Protein AF-A0A836CER1-F1 (afdb_monomer_lite)

InterPro domains:
  IPR009737 Thioredoxin-like ferredoxin [PF06999] (10-69)
  IPR009737 Thioredoxin-like ferredoxin [PTHR31902] (12-71)
  IPR036249 Thioredoxin-like superfamily [SSF52833] (5-69)

pLDDT: mean 87.54, std 12.34, range [43.69, 97.06]

Sequence (80 aa):
MQAHKAKLNLTDTQLSIAGCSHIGGHKYAGVCIVYPQGDWYGLVTKRNAANILDTCVMKGGILKSNYRGSIIKSGSVAAP

Structure (mmCIF, N/CA/C/O backbone):
data_AF-A0A836CER1-F1
#
_entry.id   AF-A0A836CER1-F1
#
loop_
_atom_site.group_PDB
_atom_site.id
_atom_site.type_symbol
_atom_site.label_atom_id
_atom_site.label_alt_id
_atom_site.label_comp_id
_atom_site.label_asym_id
_atom_site.label_entity_id
_atom_site.label_seq_id
_atom_site.pdbx_PDB_ins_code
_atom_site.Cartn_x
_atom_site.Cartn_y
_atom_site.Cartn_z
_atom_site.occupancy
_atom_site.B_iso_or_equiv
_atom_site.auth_seq_id
_atom_site.auth_comp_id
_atom_site.auth_asym_id
_atom_site.auth_atom_id
_atom_site.pdbx_PDB_model_num
ATOM 1 N N . MET A 1 1 ? -5.361 -7.107 -3.463 1.00 69.88 1 MET A N 1
ATOM 2 C CA . MET A 1 1 ? -5.681 -6.304 -2.265 1.00 69.88 1 MET A CA 1
ATOM 3 C C . MET A 1 1 ? -7.156 -6.395 -1.911 1.00 69.88 1 MET A C 1
ATOM 5 O O . MET A 1 1 ? -7.413 -6.985 -0.880 1.00 69.88 1 MET A O 1
ATOM 9 N N . GLN A 1 2 ? -8.112 -5.967 -2.749 1.00 77.19 2 GLN A N 1
ATOM 10 C CA . GLN A 1 2 ? -9.552 -6.063 -2.411 1.00 77.19 2 GLN A CA 1
ATOM 11 C C . GLN A 1 2 ? -10.015 -7.488 -2.043 1.00 77.19 2 GLN A C 1
ATOM 13 O O . GLN A 1 2 ? -10.595 -7.707 -0.987 1.00 77.19 2 GLN A O 1
ATOM 18 N N . ALA A 1 3 ? -9.649 -8.495 -2.844 1.00 77.31 3 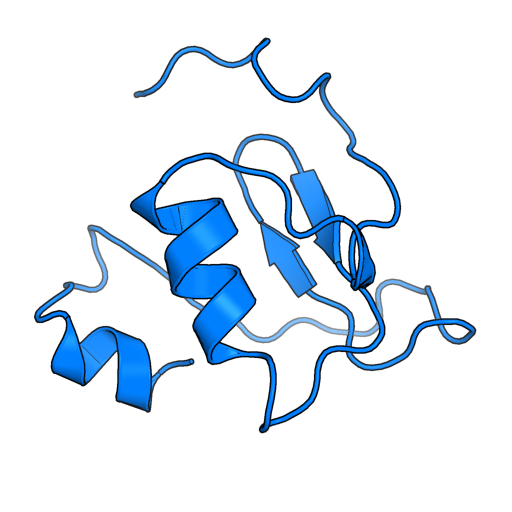ALA A N 1
ATOM 19 C CA . ALA A 1 3 ? -9.954 -9.893 -2.517 1.00 77.31 3 ALA A CA 1
ATOM 20 C C . ALA A 1 3 ? -9.239 -10.405 -1.246 1.00 77.31 3 ALA A C 1
ATOM 22 O O . ALA A 1 3 ? -9.718 -11.331 -0.605 1.00 77.31 3 ALA A O 1
ATOM 23 N N . HIS A 1 4 ? -8.091 -9.820 -0.880 1.00 81.88 4 HIS A N 1
ATOM 24 C CA . HIS A 1 4 ? -7.355 -10.185 0.342 1.00 81.88 4 HIS A CA 1
ATOM 25 C C . HIS A 1 4 ? -7.976 -9.516 1.574 1.00 81.88 4 HIS A C 1
ATOM 27 O O . HIS A 1 4 ? -8.159 -10.171 2.588 1.00 81.88 4 HIS A O 1
ATOM 33 N N . LYS A 1 5 ? -8.430 -8.262 1.444 1.00 81.56 5 LYS A N 1
ATOM 34 C CA . LYS A 1 5 ? -9.249 -7.563 2.443 1.00 81.56 5 LYS A CA 1
ATOM 35 C C . LYS A 1 5 ? -10.498 -8.371 2.813 1.00 81.56 5 LYS A C 1
ATOM 37 O O . LYS A 1 5 ? -10.768 -8.549 3.995 1.00 81.56 5 LYS A O 1
ATOM 42 N N . ALA A 1 6 ? -11.207 -8.906 1.816 1.00 78.62 6 ALA A N 1
ATOM 43 C CA . ALA A 1 6 ? -12.380 -9.750 2.048 1.00 78.62 6 ALA A CA 1
ATOM 44 C C . ALA A 1 6 ? -12.040 -11.012 2.862 1.00 78.62 6 ALA A C 1
ATOM 46 O O . ALA A 1 6 ? -12.770 -11.360 3.781 1.00 78.62 6 ALA A O 1
ATOM 47 N N . LYS A 1 7 ? -10.895 -11.657 2.589 1.00 82.69 7 LYS A N 1
ATOM 48 C CA . LYS A 1 7 ? -10.420 -12.812 3.376 1.00 82.69 7 LYS A CA 1
ATOM 49 C C . LYS A 1 7 ? -10.083 -12.461 4.827 1.00 82.69 7 LYS A C 1
ATOM 51 O O . LYS A 1 7 ? -10.156 -13.331 5.684 1.00 82.69 7 LYS A O 1
ATOM 56 N N . LEU A 1 8 ? -9.701 -11.212 5.091 1.00 83.56 8 LEU A N 1
ATOM 57 C CA . LEU A 1 8 ? -9.394 -10.711 6.431 1.00 83.56 8 LEU A CA 1
ATOM 58 C C . LEU A 1 8 ? -10.638 -10.202 7.184 1.00 83.56 8 LEU A C 1
ATOM 60 O O . LEU A 1 8 ? -10.490 -9.694 8.290 1.00 83.56 8 LEU A O 1
ATOM 64 N N . ASN A 1 9 ? -11.845 -10.325 6.611 1.00 86.94 9 ASN A N 1
ATOM 65 C CA . ASN A 1 9 ? -13.106 -9.832 7.186 1.00 86.94 9 ASN A CA 1
ATOM 66 C C . ASN A 1 9 ? -13.074 -8.339 7.572 1.00 86.94 9 ASN A C 1
ATOM 68 O O . ASN A 1 9 ? -13.732 -7.918 8.521 1.00 86.94 9 ASN A O 1
ATOM 72 N N . LEU A 1 10 ? -12.300 -7.532 6.841 1.00 85.88 10 LEU A N 1
ATOM 73 C CA . LEU A 1 10 ? -12.193 -6.095 7.083 1.00 85.88 10 LEU A CA 1
ATOM 74 C C . LEU A 1 10 ? -13.303 -5.338 6.354 1.00 85.88 10 LEU A C 1
ATOM 76 O O . LEU A 1 10 ? -13.509 -5.509 5.149 1.00 85.88 10 LEU A O 1
ATOM 80 N N . THR A 1 11 ? -13.965 -4.444 7.077 1.00 87.12 11 THR A N 1
ATOM 81 C CA . THR A 1 11 ? -14.985 -3.536 6.538 1.00 87.12 11 THR A CA 1
ATOM 82 C C . THR A 1 11 ? -14.361 -2.292 5.890 1.00 87.12 11 THR A C 1
ATOM 84 O O . THR A 1 11 ? -13.170 -2.013 6.050 1.00 87.12 11 THR A O 1
ATOM 87 N N . ASP A 1 12 ? -15.157 -1.521 5.141 1.00 82.88 12 ASP A N 1
ATOM 88 C CA . ASP A 1 12 ? -14.709 -0.257 4.527 1.00 82.88 12 ASP A CA 1
ATOM 89 C C . ASP A 1 12 ? -14.352 0.827 5.553 1.00 82.88 12 ASP A C 1
ATOM 91 O O . ASP A 1 12 ? -13.524 1.687 5.261 1.00 82.88 12 ASP A O 1
ATOM 95 N N . THR A 1 13 ? -14.912 0.761 6.765 1.00 86.56 13 THR A N 1
ATOM 96 C CA . THR A 1 13 ? -14.572 1.682 7.861 1.00 86.56 13 THR A CA 1
ATOM 97 C C . THR A 1 13 ? -13.225 1.356 8.504 1.00 86.56 13 THR A C 1
ATOM 99 O O . THR A 1 13 ? -12.592 2.240 9.070 1.00 86.56 13 THR A O 1
ATOM 102 N N . GLN A 1 14 ? -12.765 0.106 8.400 1.00 87.62 14 GLN A N 1
ATOM 103 C CA . GLN A 1 14 ? -11.475 -0.335 8.937 1.00 87.62 14 GLN A CA 1
ATOM 104 C C . GLN A 1 14 ? -10.337 -0.181 7.924 1.00 87.62 14 GLN A C 1
ATOM 106 O O . GLN A 1 14 ? -9.195 0.064 8.304 1.00 87.62 14 GLN A O 1
ATOM 111 N N . LEU A 1 15 ? -10.629 -0.348 6.632 1.00 89.69 15 LEU A N 1
ATOM 112 C CA . LEU A 1 15 ? -9.645 -0.224 5.563 1.00 89.69 15 LEU A CA 1
ATOM 113 C C . LEU A 1 15 ? -10.312 0.214 4.265 1.00 89.69 15 LEU A C 1
ATOM 115 O O . LEU A 1 15 ? -11.134 -0.514 3.708 1.00 89.69 15 LEU A O 1
ATOM 119 N N . SER A 1 16 ? -9.858 1.330 3.705 1.00 91.50 16 SER A N 1
ATOM 120 C CA . SER A 1 16 ? -10.247 1.762 2.365 1.00 91.50 16 SER A CA 1
ATOM 121 C C . SER A 1 16 ? -9.104 1.567 1.372 1.00 91.50 16 SER A C 1
ATOM 123 O O . SER A 1 16 ? -7.939 1.812 1.682 1.00 91.50 16 SER A O 1
ATOM 125 N N . ILE A 1 17 ? -9.440 1.103 0.169 1.00 92.81 17 ILE A N 1
ATOM 126 C CA . ILE A 1 17 ? -8.508 0.971 -0.952 1.00 92.81 17 ILE A CA 1
ATOM 127 C C . ILE A 1 17 ? -9.108 1.744 -2.119 1.00 92.81 17 ILE A C 1
ATOM 129 O O . ILE A 1 17 ? -10.152 1.359 -2.646 1.00 92.81 17 ILE A O 1
ATOM 133 N N . ALA A 1 18 ? -8.423 2.803 -2.538 1.00 92.88 18 ALA A N 1
ATOM 134 C CA . ALA A 1 18 ? -8.846 3.656 -3.637 1.00 92.88 18 ALA A CA 1
ATOM 135 C C . ALA A 1 18 ? -7.830 3.618 -4.784 1.00 92.88 18 ALA A C 1
ATOM 137 O O . ALA A 1 18 ? -6.620 3.526 -4.567 1.00 92.88 18 ALA A O 1
ATOM 138 N N . GLY A 1 19 ? -8.333 3.695 -6.016 1.00 94.81 19 GLY A N 1
ATOM 139 C CA . GLY A 1 19 ? -7.504 4.025 -7.172 1.00 94.81 19 GLY A CA 1
ATOM 140 C C . GLY A 1 19 ? -7.167 5.517 -7.173 1.00 94.81 19 GLY A C 1
ATOM 141 O O . GLY A 1 19 ? -7.939 6.328 -6.668 1.00 94.81 19 GLY A O 1
ATOM 142 N N . CYS A 1 20 ? -6.028 5.880 -7.755 1.00 93.88 20 CYS A N 1
ATOM 143 C CA . CYS A 1 20 ? -5.638 7.273 -7.957 1.00 93.88 20 CYS A CA 1
ATOM 144 C C . CYS A 1 20 ? -5.106 7.484 -9.379 1.00 93.88 20 CYS A C 1
ATOM 146 O O . CYS A 1 20 ? -4.768 6.525 -10.080 1.00 93.88 20 CYS A O 1
ATOM 148 N N . SER A 1 21 ? -5.057 8.747 -9.807 1.00 94.19 21 SER A N 1
ATOM 149 C CA . SER A 1 21 ? -4.358 9.149 -11.026 1.00 94.19 21 SER A CA 1
ATOM 150 C C . SER A 1 21 ? -2.839 9.028 -10.855 1.00 94.19 21 SER A C 1
ATOM 152 O O . SER A 1 21 ? -2.332 8.635 -9.808 1.00 94.19 21 SER A O 1
ATOM 154 N N . HIS A 1 22 ? -2.086 9.380 -11.894 1.00 93.50 22 HIS A N 1
ATOM 155 C CA . HIS A 1 22 ? -0.630 9.341 -11.849 1.00 93.50 22 HIS A CA 1
ATOM 156 C C . HIS A 1 22 ? -0.056 10.256 -10.748 1.00 93.50 22 HIS A C 1
ATOM 158 O O . HIS A 1 22 ? -0.396 11.433 -10.669 1.00 93.50 22 HIS A O 1
ATOM 164 N N . ILE A 1 23 ? 0.846 9.699 -9.937 1.00 93.19 23 ILE A N 1
ATOM 165 C CA . ILE A 1 23 ? 1.510 10.354 -8.795 1.00 93.19 23 ILE A CA 1
ATOM 166 C C . ILE A 1 23 ? 3.045 10.378 -8.940 1.00 93.19 23 ILE A C 1
ATOM 168 O O . ILE A 1 23 ? 3.769 10.582 -7.970 1.00 93.19 23 ILE A O 1
ATOM 172 N N . GLY A 1 24 ? 3.570 10.144 -10.146 1.00 92.81 24 GLY A N 1
ATOM 173 C CA . GLY A 1 24 ? 5.002 9.976 -10.389 1.00 92.81 24 GLY A CA 1
ATOM 174 C C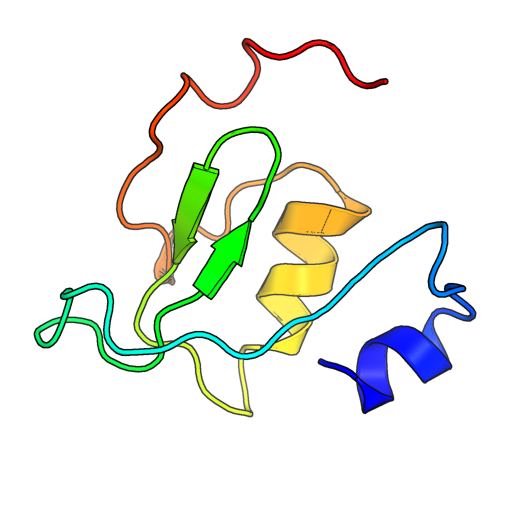 . GLY A 1 24 ? 5.502 8.555 -10.108 1.00 92.81 24 GLY A C 1
ATOM 175 O O . GLY A 1 24 ? 4.745 7.585 -10.068 1.00 92.81 24 GLY A O 1
ATOM 176 N N . GLY A 1 25 ? 6.820 8.421 -9.923 1.00 89.81 25 GLY A N 1
ATOM 177 C CA . GLY A 1 25 ? 7.429 7.153 -9.509 1.00 89.81 25 GLY A CA 1
ATOM 178 C C . GLY A 1 25 ? 7.581 6.105 -10.616 1.00 89.81 25 GLY A C 1
ATOM 179 O O . GLY A 1 25 ? 7.681 4.923 -10.304 1.00 89.81 25 GLY A O 1
ATOM 180 N N . HIS A 1 26 ? 7.655 6.503 -11.894 1.00 93.00 26 HIS A N 1
ATOM 181 C CA . HIS A 1 26 ? 7.789 5.577 -13.035 1.00 93.00 26 HIS A CA 1
ATOM 182 C C . HIS A 1 26 ? 8.930 4.555 -12.898 1.00 93.00 26 HIS A C 1
ATOM 184 O O . HIS A 1 26 ? 8.750 3.394 -13.259 1.00 93.00 26 HIS A O 1
ATOM 190 N N . LYS A 1 27 ? 10.073 4.941 -12.306 1.00 95.19 27 LYS A N 1
ATOM 191 C CA . LYS A 1 27 ? 11.187 4.018 -12.005 1.00 95.19 27 LYS A CA 1
ATOM 192 C C . LYS A 1 27 ? 10.755 2.819 -11.140 1.00 95.19 27 LYS A C 1
ATOM 194 O O . LYS A 1 27 ? 11.393 1.772 -11.177 1.00 95.19 27 LYS A O 1
ATOM 199 N N . TYR A 1 28 ? 9.680 2.968 -10.367 1.00 95.81 28 TYR A N 1
ATOM 200 C CA . TYR A 1 28 ? 9.153 1.975 -9.436 1.00 95.81 28 TYR A CA 1
ATOM 201 C C . TYR A 1 28 ? 7.662 1.685 -9.657 1.00 95.81 28 TYR A C 1
ATOM 203 O O . TYR A 1 28 ? 6.930 1.505 -8.683 1.00 95.81 28 TYR A O 1
ATOM 211 N N . ALA A 1 29 ? 7.223 1.641 -10.920 1.00 94.94 29 ALA A N 1
ATOM 212 C CA . ALA A 1 29 ? 5.831 1.409 -11.309 1.00 94.94 29 ALA A CA 1
ATOM 213 C C . ALA A 1 29 ? 5.147 0.256 -10.541 1.00 94.94 29 ALA A C 1
ATOM 215 O O . ALA A 1 29 ? 5.785 -0.700 -10.093 1.00 94.94 29 ALA A O 1
ATOM 216 N N . GLY A 1 30 ? 3.825 0.373 -10.388 1.00 94.06 30 GLY A N 1
ATOM 217 C CA . GLY A 1 30 ? 3.092 -0.331 -9.335 1.00 94.06 30 GLY A CA 1
ATOM 218 C C . GLY A 1 30 ? 3.285 0.392 -8.005 1.00 94.06 30 GLY A C 1
ATOM 219 O O . GLY A 1 30 ? 3.838 -0.178 -7.067 1.00 94.06 30 GLY A O 1
ATOM 220 N N . VAL A 1 31 ? 2.907 1.673 -7.966 1.00 95.94 31 VAL A N 1
ATOM 221 C CA . VAL A 1 31 ? 3.054 2.528 -6.784 1.00 95.94 31 VAL A CA 1
ATOM 222 C C . VAL A 1 31 ? 1.814 2.408 -5.900 1.00 95.94 31 VAL A C 1
ATOM 224 O O . VAL A 1 31 ? 0.688 2.402 -6.394 1.00 95.94 31 VAL A O 1
ATOM 227 N N . CYS A 1 32 ? 2.026 2.309 -4.593 1.00 95.19 32 CYS A N 1
ATOM 228 C CA . CYS A 1 32 ? 1.000 2.309 -3.559 1.00 95.19 32 CYS A CA 1
ATOM 229 C C . CYS A 1 32 ? 1.461 3.212 -2.411 1.00 95.19 32 CYS A C 1
ATOM 231 O O . CYS A 1 32 ? 2.632 3.172 -2.038 1.00 95.19 32 CYS A O 1
ATOM 233 N N . ILE A 1 33 ? 0.549 4.013 -1.861 1.00 95.50 33 ILE A N 1
ATOM 234 C CA . ILE A 1 33 ? 0.808 4.838 -0.679 1.00 95.50 33 ILE A CA 1
ATOM 235 C C . ILE A 1 33 ? -0.035 4.293 0.471 1.00 95.50 33 ILE A C 1
ATOM 237 O O . ILE A 1 33 ? -1.241 4.099 0.309 1.00 95.50 33 ILE A O 1
ATOM 241 N N . VAL A 1 34 ? 0.598 4.051 1.619 1.00 94.62 34 VAL A N 1
ATOM 242 C CA . VAL A 1 34 ? -0.084 3.657 2.857 1.00 94.62 34 VAL A CA 1
ATOM 243 C C . VAL A 1 34 ? -0.171 4.864 3.788 1.00 94.62 34 VAL A C 1
ATOM 245 O O . VAL A 1 34 ? 0.833 5.482 4.142 1.00 94.62 34 VAL A O 1
ATOM 248 N N . TYR A 1 35 ? -1.398 5.202 4.168 1.00 93.00 35 TYR A N 1
ATOM 249 C CA . TYR A 1 35 ? -1.722 6.265 5.118 1.00 93.00 35 TYR A CA 1
ATOM 250 C C . TYR A 1 35 ? -1.938 5.685 6.527 1.00 93.00 35 TYR A C 1
ATOM 252 O O . TYR A 1 35 ? -2.316 4.516 6.631 1.00 93.00 35 TYR A O 1
ATOM 260 N N . PRO A 1 36 ? -1.736 6.478 7.603 1.00 91.19 36 PRO A N 1
ATOM 261 C CA . PRO A 1 36 ? -1.570 7.942 7.620 1.00 91.19 36 PRO A CA 1
ATOM 262 C C . PRO A 1 36 ? -0.147 8.473 7.395 1.00 91.19 36 PRO A C 1
ATOM 264 O O . PRO A 1 36 ? 0.003 9.649 7.085 1.00 91.19 36 PRO A O 1
ATOM 267 N N . GLN A 1 37 ? 0.892 7.644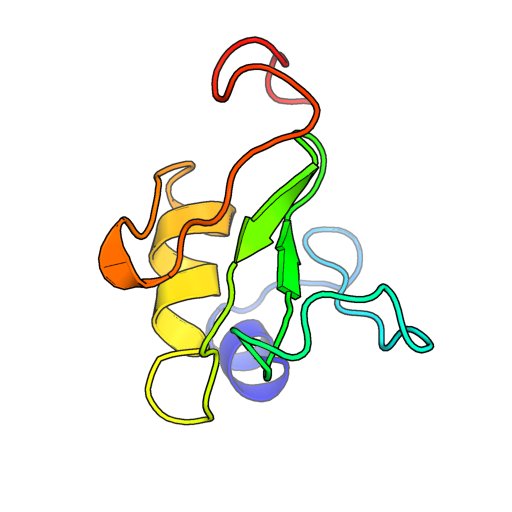 7.517 1.00 88.69 37 GLN A N 1
ATOM 268 C CA . GLN A 1 37 ? 2.295 8.089 7.441 1.00 88.69 37 GLN A CA 1
ATOM 269 C C . GLN A 1 37 ? 2.658 8.649 6.055 1.00 88.69 37 GLN A C 1
ATOM 271 O O . GLN A 1 37 ? 3.528 9.513 5.932 1.00 88.69 37 GLN A O 1
ATOM 276 N N . GLY A 1 38 ? 1.968 8.172 5.014 1.00 93.88 38 GLY A N 1
ATOM 277 C CA . GLY A 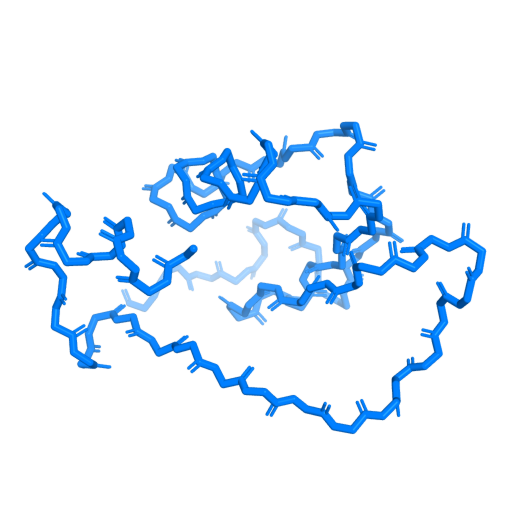1 38 ? 2.297 8.478 3.629 1.00 93.88 38 GLY A CA 1
ATOM 278 C C . GLY A 1 38 ? 3.500 7.666 3.163 1.00 93.88 38 GLY A C 1
ATOM 279 O O . GLY A 1 38 ? 4.364 8.205 2.478 1.00 93.88 38 GLY A O 1
ATOM 280 N N . ASP A 1 39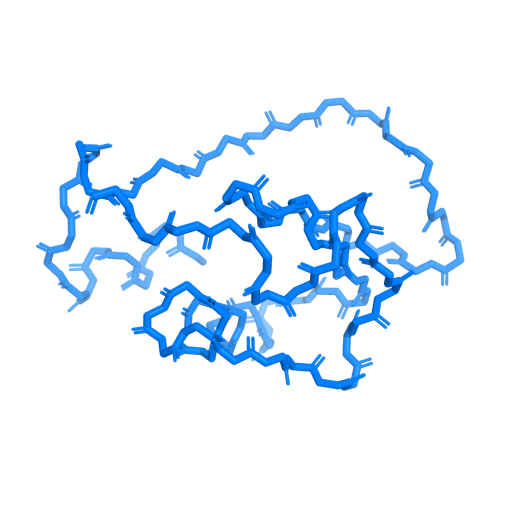 ? 3.571 6.392 3.557 1.00 95.25 39 ASP A N 1
ATOM 281 C CA . ASP A 1 39 ? 4.637 5.475 3.162 1.00 95.25 39 ASP A CA 1
ATOM 282 C C . ASP A 1 39 ? 4.465 5.076 1.694 1.00 95.25 39 ASP A C 1
ATOM 284 O O . ASP A 1 39 ? 3.441 4.513 1.302 1.00 95.25 39 ASP A O 1
ATOM 288 N N . TRP A 1 40 ? 5.488 5.327 0.884 1.00 95.94 40 TRP A N 1
ATOM 289 C CA . TRP A 1 40 ? 5.519 4.982 -0.529 1.00 95.94 40 TRP A CA 1
ATOM 290 C C . TRP A 1 40 ? 6.085 3.585 -0.728 1.00 95.94 40 TRP A C 1
ATOM 292 O O . TRP A 1 40 ? 7.203 3.273 -0.312 1.00 95.94 40 TRP A O 1
ATOM 302 N N . TYR A 1 41 ? 5.345 2.767 -1.465 1.00 96.31 41 TYR A N 1
ATOM 303 C CA . TYR A 1 41 ? 5.764 1.450 -1.911 1.00 96.31 41 TYR A CA 1
ATOM 304 C C . TYR A 1 41 ? 5.734 1.393 -3.433 1.00 96.31 41 TYR A C 1
ATOM 306 O O . TYR A 1 41 ? 4.739 1.744 -4.056 1.00 96.31 41 TYR A O 1
ATOM 314 N N . GLY A 1 42 ? 6.826 0.943 -4.040 1.00 97.00 42 GLY A N 1
ATOM 315 C CA . GLY A 1 42 ? 6.933 0.739 -5.482 1.00 97.00 42 GLY A CA 1
ATOM 316 C C . GLY A 1 42 ? 7.170 -0.723 -5.840 1.00 97.00 42 GLY A C 1
ATOM 317 O O . GLY A 1 42 ? 7.367 -1.566 -4.961 1.00 97.00 42 GLY A O 1
ATOM 318 N N . LEU A 1 43 ? 7.189 -1.029 -7.140 1.00 96.81 43 LEU A N 1
ATOM 319 C CA . LEU A 1 43 ? 7.334 -2.399 -7.658 1.00 96.81 43 LEU A CA 1
ATOM 320 C C . LEU A 1 43 ? 6.256 -3.356 -7.110 1.00 96.81 43 LEU A C 1
ATOM 322 O O . LEU A 1 43 ? 6.504 -4.547 -6.873 1.00 96.81 43 LEU A O 1
ATOM 326 N N . VAL A 1 44 ? 5.056 -2.831 -6.850 1.00 95.81 44 VAL A N 1
ATOM 327 C CA . VAL A 1 44 ? 3.919 -3.630 -6.398 1.00 95.81 44 VAL A CA 1
ATOM 328 C C . VAL A 1 44 ? 3.337 -4.381 -7.592 1.00 95.81 44 VAL A C 1
ATOM 330 O O . VAL A 1 44 ? 3.033 -3.825 -8.643 1.00 95.81 44 VAL A O 1
ATOM 333 N N . THR A 1 45 ? 3.167 -5.683 -7.415 1.00 95.12 45 THR A N 1
ATOM 334 C CA . THR A 1 45 ? 2.606 -6.615 -8.389 1.00 95.12 45 THR A CA 1
ATOM 335 C C . THR A 1 45 ? 1.540 -7.465 -7.711 1.00 95.12 45 THR A C 1
ATOM 337 O O . THR A 1 45 ? 1.452 -7.523 -6.483 1.00 95.12 45 THR A O 1
ATOM 340 N N . LYS A 1 46 ? 0.765 -8.225 -8.492 1.00 93.00 46 LYS A N 1
ATOM 341 C CA . LYS A 1 46 ? -0.213 -9.177 -7.936 1.00 93.00 46 LYS A CA 1
ATOM 342 C C . LYS A 1 46 ? 0.406 -10.163 -6.927 1.00 93.00 46 LYS A C 1
ATOM 344 O O . LYS A 1 46 ? -0.296 -10.602 -6.026 1.00 93.00 46 LYS A O 1
ATOM 349 N N . ARG A 1 47 ? 1.706 -10.473 -7.056 1.00 93.31 47 ARG A N 1
ATOM 350 C CA . ARG A 1 47 ? 2.428 -11.447 -6.219 1.00 93.31 47 ARG A CA 1
ATOM 351 C C . ARG A 1 47 ? 2.793 -10.926 -4.827 1.00 93.31 47 ARG A C 1
ATOM 353 O O . ARG A 1 47 ? 2.791 -11.705 -3.888 1.00 93.31 47 ARG A O 1
ATOM 360 N N . ASN A 1 48 ? 3.107 -9.637 -4.686 1.00 93.12 48 ASN A N 1
ATOM 361 C CA . ASN A 1 48 ? 3.556 -9.046 -3.413 1.00 93.12 48 ASN A CA 1
ATOM 362 C C . ASN A 1 48 ? 2.544 -8.056 -2.811 1.00 93.12 48 ASN A C 1
ATOM 364 O O . ASN A 1 48 ? 2.755 -7.557 -1.711 1.00 93.12 48 ASN A O 1
ATOM 368 N N . ALA A 1 49 ? 1.423 -7.802 -3.490 1.00 93.38 49 ALA A N 1
ATOM 369 C CA . ALA A 1 49 ? 0.382 -6.899 -3.014 1.00 93.38 49 ALA A CA 1
ATOM 370 C C . ALA A 1 49 ? -0.242 -7.325 -1.669 1.00 93.38 49 ALA A C 1
ATOM 372 O O . ALA A 1 49 ? -0.658 -6.464 -0.901 1.00 93.38 49 ALA A O 1
ATOM 373 N N . ALA A 1 50 ? -0.320 -8.629 -1.377 1.00 93.44 50 ALA A N 1
ATOM 374 C CA . ALA A 1 50 ? -0.789 -9.118 -0.076 1.00 93.44 50 ALA A CA 1
ATOM 375 C C . ALA A 1 50 ? 0.196 -8.769 1.053 1.00 93.44 50 ALA A C 1
ATOM 377 O O . ALA A 1 50 ? -0.227 -8.326 2.114 1.00 93.44 50 ALA A O 1
ATOM 378 N N . ASN A 1 51 ? 1.504 -8.840 0.781 1.00 94.88 51 ASN A N 1
ATOM 379 C CA . ASN A 1 51 ? 2.544 -8.527 1.763 1.00 94.88 51 ASN A CA 1
ATOM 380 C C . ASN A 1 51 ? 2.498 -7.059 2.203 1.00 94.88 51 ASN A C 1
ATOM 382 O O . ASN A 1 51 ? 2.784 -6.767 3.357 1.00 94.88 51 ASN A O 1
ATOM 386 N N . ILE A 1 52 ? 2.115 -6.136 1.311 1.00 94.38 52 ILE A N 1
ATOM 387 C CA . ILE A 1 52 ? 1.891 -4.730 1.686 1.00 94.38 52 ILE A CA 1
ATOM 388 C C . ILE A 1 52 ? 0.775 -4.633 2.729 1.00 94.38 52 ILE A C 1
ATOM 390 O O . ILE A 1 52 ? 0.941 -3.959 3.739 1.00 94.38 52 ILE A O 1
ATOM 394 N N . LEU A 1 53 ? -0.341 -5.336 2.523 1.00 91.94 53 LEU A N 1
ATOM 395 C CA . LEU A 1 53 ? -1.442 -5.317 3.481 1.00 91.94 53 LEU A CA 1
ATOM 396 C C . LEU A 1 53 ? -1.010 -5.923 4.823 1.00 91.94 53 LEU A C 1
ATOM 398 O O . LEU A 1 53 ? -1.120 -5.276 5.861 1.00 91.94 53 LEU A O 1
ATOM 402 N N . ASP A 1 54 ? -0.448 -7.128 4.792 1.00 92.88 54 ASP A N 1
ATOM 403 C CA . ASP A 1 54 ? -0.131 -7.884 6.003 1.00 92.88 54 ASP A CA 1
ATOM 404 C C . ASP A 1 54 ? 1.016 -7.253 6.807 1.00 92.88 54 ASP A C 1
ATOM 406 O O . ASP A 1 54 ? 0.975 -7.223 8.036 1.00 92.88 54 ASP A O 1
ATOM 410 N N . THR A 1 55 ? 2.064 -6.760 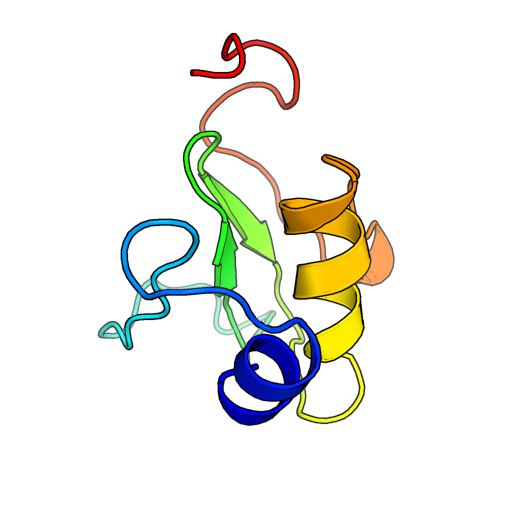6.142 1.00 93.38 55 THR A N 1
ATOM 411 C CA . THR A 1 55 ? 3.218 -6.151 6.816 1.00 93.38 55 THR A CA 1
ATOM 412 C C . THR A 1 55 ? 2.957 -4.697 7.179 1.00 93.38 55 THR A C 1
ATOM 414 O O . THR A 1 55 ? 3.252 -4.312 8.306 1.00 93.38 55 THR A O 1
ATOM 417 N N . CYS A 1 56 ? 2.424 -3.894 6.259 1.00 92.25 56 CYS A N 1
ATOM 418 C CA . CYS A 1 56 ? 2.403 -2.441 6.421 1.00 92.25 56 CYS A CA 1
ATOM 419 C C . CYS A 1 56 ? 1.135 -1.933 7.092 1.00 92.25 56 CYS A C 1
ATOM 421 O O . CYS A 1 56 ? 1.218 -1.077 7.963 1.00 92.25 56 CYS A O 1
ATOM 423 N N . VAL A 1 57 ? -0.023 -2.490 6.739 1.00 90.06 57 VAL A N 1
ATOM 424 C CA . VAL A 1 57 ? -1.301 -2.053 7.314 1.00 90.06 57 VAL A CA 1
ATOM 425 C C . VAL A 1 57 ? -1.598 -2.810 8.604 1.00 90.06 57 VAL A C 1
ATOM 427 O O . VAL A 1 57 ? -1.842 -2.198 9.634 1.00 90.06 57 VAL A O 1
ATOM 430 N N . MET A 1 58 ? -1.541 -4.144 8.570 1.00 88.69 58 MET A N 1
ATOM 431 C CA . MET A 1 58 ? -1.993 -4.963 9.702 1.00 88.69 58 MET A CA 1
ATOM 432 C C . MET A 1 58 ? -0.984 -5.003 10.853 1.00 88.69 58 MET A C 1
ATOM 434 O O . MET A 1 58 ? -1.375 -5.037 12.015 1.00 88.69 58 MET A O 1
ATOM 438 N N . LYS A 1 59 ? 0.317 -5.029 10.540 1.00 90.44 59 LYS A N 1
ATOM 439 C CA . LYS A 1 59 ? 1.396 -5.118 11.541 1.00 90.44 59 LYS A CA 1
ATOM 440 C C . LYS A 1 59 ? 2.094 -3.784 11.817 1.00 90.44 59 LYS A C 1
ATOM 442 O O . LYS A 1 59 ? 2.940 -3.739 12.703 1.00 90.44 59 LYS A O 1
ATOM 447 N N . GLY A 1 60 ? 1.802 -2.732 11.046 1.00 87.62 60 GLY A N 1
ATOM 448 C CA . GLY A 1 60 ? 2.481 -1.433 11.159 1.00 87.62 60 GLY A CA 1
ATOM 449 C C . GLY A 1 60 ? 3.984 -1.464 10.831 1.00 87.62 60 GLY A C 1
ATOM 450 O O . GLY A 1 60 ? 4.738 -0.619 11.304 1.00 87.62 60 GLY A O 1
ATOM 451 N N . GLY A 1 61 ? 4.448 -2.463 10.074 1.00 90.38 61 GLY A N 1
ATOM 452 C CA . GLY A 1 61 ? 5.851 -2.643 9.699 1.00 90.38 61 GLY A CA 1
ATOM 453 C C . GLY A 1 61 ? 6.198 -2.096 8.309 1.00 90.38 61 GLY A C 1
ATOM 454 O O . GLY A 1 61 ? 5.344 -1.667 7.545 1.00 90.38 61 GLY A O 1
ATOM 455 N N . ILE A 1 62 ? 7.475 -2.174 7.926 1.00 93.44 62 ILE A N 1
ATOM 456 C CA . ILE A 1 62 ? 7.944 -1.718 6.607 1.00 93.44 62 ILE A CA 1
ATOM 457 C C . ILE A 1 62 ? 8.350 -2.911 5.745 1.00 93.44 62 ILE A C 1
ATOM 459 O O . ILE A 1 62 ? 9.280 -3.651 6.081 1.00 93.44 62 ILE A O 1
ATOM 463 N N . LEU A 1 63 ? 7.722 -3.054 4.575 1.00 94.94 63 LEU A N 1
ATOM 464 C CA . LEU A 1 63 ? 8.173 -3.996 3.551 1.00 94.94 63 LEU A CA 1
ATOM 465 C C . LEU A 1 63 ? 9.381 -3.414 2.793 1.00 94.94 63 LEU A C 1
ATOM 467 O O . LEU A 1 63 ? 9.240 -2.783 1.744 1.00 94.94 63 LEU A O 1
ATOM 471 N N . LYS A 1 64 ? 10.585 -3.628 3.338 1.00 94.75 64 LYS A N 1
ATOM 472 C CA . LYS A 1 64 ? 11.844 -2.998 2.885 1.00 94.75 64 LYS A CA 1
ATOM 473 C C . LYS A 1 64 ? 12.121 -3.123 1.381 1.00 94.75 64 LYS A C 1
ATOM 475 O O . LYS A 1 64 ? 12.595 -2.168 0.777 1.00 94.75 64 LYS A O 1
ATOM 480 N N . SER A 1 65 ? 11.798 -4.258 0.758 1.00 94.25 65 SER A N 1
ATOM 481 C CA . SER A 1 65 ? 11.997 -4.478 -0.687 1.00 94.25 65 SER A CA 1
ATOM 482 C C . SER A 1 65 ? 11.237 -3.471 -1.560 1.00 94.25 65 SER A C 1
ATOM 484 O O . SER A 1 65 ? 11.694 -3.071 -2.636 1.00 94.25 65 SER A O 1
ATOM 486 N N . ASN A 1 66 ? 10.073 -3.032 -1.085 1.00 97.06 66 ASN A N 1
ATOM 487 C CA . ASN A 1 66 ? 9.150 -2.183 -1.824 1.00 97.06 66 ASN A CA 1
ATOM 488 C C . ASN A 1 66 ? 9.179 -0.728 -1.350 1.00 97.06 66 ASN A C 1
ATOM 490 O O . ASN A 1 66 ? 8.740 0.137 -2.095 1.00 97.06 66 ASN A O 1
ATOM 494 N N . TYR A 1 67 ? 9.724 -0.448 -0.167 1.00 96.31 67 TYR A N 1
ATOM 495 C CA . TYR A 1 67 ? 9.718 0.879 0.448 1.00 96.31 67 TYR A CA 1
ATOM 496 C C . TYR A 1 67 ? 10.513 1.929 -0.349 1.00 96.31 67 TYR A C 1
ATOM 498 O O . TYR A 1 67 ? 11.627 1.661 -0.804 1.00 96.31 67 TYR A O 1
ATOM 506 N N . ARG A 1 68 ? 9.944 3.126 -0.530 1.00 96.12 68 ARG A N 1
ATOM 507 C CA . ARG A 1 68 ? 10.506 4.247 -1.313 1.00 96.12 68 ARG A CA 1
ATOM 508 C C . ARG A 1 68 ? 10.560 5.572 -0.553 1.00 96.12 68 ARG A C 1
ATOM 510 O O . ARG A 1 68 ? 10.931 6.582 -1.142 1.00 96.12 68 ARG A O 1
ATOM 517 N N . GLY A 1 69 ? 10.260 5.554 0.740 1.00 93.50 69 GLY A N 1
ATOM 518 C CA . GLY A 1 69 ? 10.247 6.737 1.593 1.00 93.50 69 GLY A CA 1
ATOM 519 C C . GLY A 1 69 ? 8.870 6.991 2.180 1.00 93.50 69 GLY A C 1
ATOM 520 O O . GLY A 1 69 ? 7.908 6.300 1.854 1.00 93.50 69 GLY A O 1
ATOM 521 N N . SER A 1 70 ? 8.798 7.984 3.054 1.00 93.25 70 SER A N 1
ATOM 522 C CA . SER A 1 70 ? 7.567 8.399 3.712 1.00 93.25 70 SER A CA 1
ATOM 523 C C . SER A 1 70 ? 7.538 9.910 3.853 1.00 93.25 70 SER A C 1
ATOM 525 O O . SER A 1 70 ? 8.595 10.545 3.903 1.00 93.25 70 SER A O 1
ATOM 527 N N . ILE A 1 71 ? 6.337 10.478 3.897 1.00 89.94 71 ILE A N 1
ATOM 528 C CA . ILE A 1 71 ? 6.140 11.915 4.117 1.00 89.94 71 ILE A CA 1
ATOM 529 C C . ILE A 1 71 ? 6.363 12.248 5.596 1.00 89.94 71 ILE A C 1
ATOM 531 O O . ILE A 1 71 ? 6.968 13.268 5.921 1.00 89.94 71 ILE A O 1
ATOM 535 N N . ILE A 1 72 ? 5.915 11.367 6.493 1.00 86.81 72 ILE A N 1
ATOM 536 C CA . ILE A 1 72 ? 6.090 11.490 7.940 1.00 86.81 72 ILE A CA 1
ATOM 537 C C . ILE A 1 72 ? 7.034 10.381 8.399 1.00 86.81 72 ILE A C 1
ATOM 539 O O . ILE A 1 72 ? 7.016 9.275 7.870 1.00 86.81 72 ILE A O 1
ATOM 543 N N . LYS A 1 73 ? 7.878 10.634 9.403 1.00 72.06 73 LYS A N 1
ATOM 544 C CA . LYS A 1 73 ? 8.738 9.577 9.948 1.00 72.06 73 LYS A CA 1
ATOM 545 C C . LYS A 1 73 ? 7.860 8.413 10.432 1.00 72.06 73 LYS A C 1
ATOM 547 O O . LYS A 1 73 ? 7.004 8.586 11.299 1.00 72.06 73 LYS A O 1
ATOM 552 N N . SER A 1 74 ? 8.059 7.231 9.850 1.00 59.81 74 SER A N 1
ATOM 553 C CA . SER A 1 74 ? 7.348 6.006 10.223 1.00 59.81 74 SER A CA 1
ATOM 554 C C . SER A 1 74 ? 7.512 5.764 11.731 1.00 59.81 74 SER A C 1
ATOM 556 O O . SER A 1 74 ? 8.642 5.622 12.205 1.00 59.81 74 SER A O 1
ATOM 558 N N . GLY A 1 75 ? 6.404 5.779 12.480 1.00 56.94 75 GLY A N 1
ATOM 559 C CA . GLY A 1 75 ? 6.381 5.717 13.950 1.00 56.94 75 GLY A CA 1
ATOM 560 C C . GLY A 1 75 ? 6.169 7.056 14.679 1.00 56.94 75 GLY A C 1
ATOM 561 O O . GLY A 1 75 ? 6.118 7.063 15.903 1.00 56.94 75 GLY A O 1
ATOM 562 N N . SER A 1 76 ? 6.038 8.183 13.967 1.00 53.72 76 SER A N 1
ATOM 563 C CA . SER A 1 76 ? 5.771 9.511 14.562 1.00 53.72 76 SER A CA 1
ATOM 564 C C . SER A 1 76 ? 4.299 9.919 14.578 1.00 53.72 76 SER A C 1
ATOM 566 O O . SER A 1 76 ? 3.955 10.921 15.197 1.00 53.72 76 SER A O 1
ATOM 568 N N . VAL A 1 77 ? 3.428 9.158 13.921 1.00 55.12 77 VAL A N 1
ATOM 569 C CA . VAL A 1 77 ? 1.978 9.308 14.069 1.00 55.12 77 VAL A CA 1
ATOM 570 C C . VAL A 1 77 ? 1.506 8.302 15.109 1.00 55.12 77 VAL A C 1
ATOM 572 O O . VAL A 1 77 ? 1.758 7.103 14.976 1.00 55.12 77 VAL A O 1
ATOM 575 N N . ALA A 1 78 ? 0.867 8.805 16.165 1.00 46.31 78 ALA A N 1
ATOM 576 C CA . ALA A 1 78 ? 0.129 7.964 17.091 1.00 46.31 78 ALA A CA 1
ATOM 577 C C . ALA A 1 78 ? -0.923 7.179 16.293 1.00 46.31 78 ALA A C 1
ATOM 579 O O . ALA A 1 78 ? -1.526 7.721 15.362 1.00 46.31 78 ALA A O 1
ATOM 580 N N . ALA A 1 79 ? -1.099 5.899 16.623 1.00 43.69 79 ALA A N 1
ATOM 581 C CA . ALA A 1 79 ? -2.264 5.161 16.154 1.00 43.69 79 ALA A CA 1
ATOM 582 C C . ALA A 1 79 ? -3.536 5.948 16.543 1.00 43.69 79 ALA A C 1
ATOM 584 O O . ALA A 1 79 ? -3.517 6.588 17.601 1.00 43.69 79 ALA A O 1
ATOM 585 N N . PRO A 1 80 ? -4.579 5.965 15.693 1.00 50.38 80 PRO A N 1
ATOM 586 C CA . PRO A 1 80 ? -5.863 6.551 16.066 1.00 50.38 80 PRO A CA 1
ATOM 587 C C . PRO A 1 80 ? -6.434 5.915 17.338 1.00 50.38 80 PRO A C 1
ATOM 589 O O . PRO A 1 80 ? -6.147 4.718 17.585 1.00 50.38 80 PRO A O 1
#

Organism: NCBI:txid303371

Radius of gyration: 12.35 Å; chains: 1; bounding box: 27×25×30 Å

Foldseek 3Di:
DVVLCVVVVHDCVLDPDDDDDDPDDPVFDPWDFDDDFRWIFGVDDPVCVNVCCVACVVVVHDPVVGTDDTPHPSPPDDDD

Secondary structure (DSSP, 8-state):
-HHHHHHTT--TTT---------S-GGG-S-EEETTTTEEE-S--TTTHHHIIIIIIIS----TTTEEEESS-TT-SPP-